Protein AF-A0AAW3RJI6-F1 (afdb_monomer)

Foldseek 3Di:
DDPDPQPWDAPVPDPPPPAGTWHWDDDPPDTDIDGPVRVVVVVVVCCVVVVDPDDDPVVVVVVVVVD

Mean predicted aligned error: 9.04 Å

pLDDT: mean 80.57, std 17.97, range [39.12, 98.25]

Radius of gyration: 14.63 Å; Cα contacts (8 Å, |Δi|>4): 53; chains: 1; bounding box: 36×34×36 Å

Solvent-accessible surface area (backbone atoms only — not comparable to full-atom values): 4351 Å² total; per-residue (Å²): 132,90,82,79,82,73,74,69,54,78,36,82,84,50,100,78,52,91,52,66,38,42,46,72,45,72,64,98,88,51,77,52,70,45,43,49,71,57,56,52,50,53,48,56,49,33,33,75,74,61,79,39,74,85,71,60,67,68,58,53,52,55,50,64,72,73,106

Organism: Lactiplantibacillus plantarum (NCB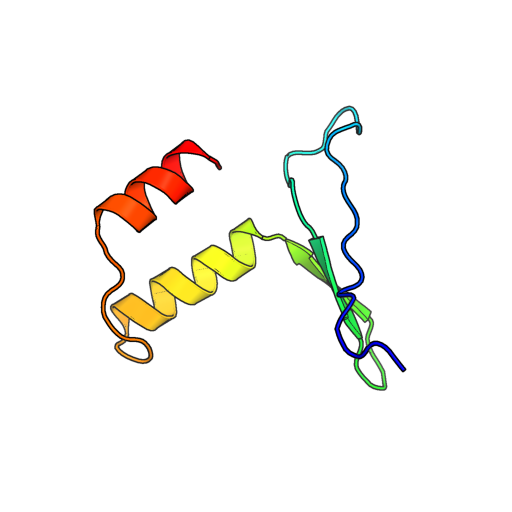I:txid1590)

Structure (mmCIF, N/CA/C/O backbone):
data_AF-A0AAW3RJI6-F1
#
_entry.id   AF-A0AAW3RJI6-F1
#
loop_
_atom_site.group_PDB
_atom_site.id
_atom_site.type_symbol
_atom_site.label_atom_id
_atom_site.label_alt_id
_atom_site.label_comp_id
_atom_site.label_asym_id
_atom_site.label_entity_id
_atom_site.label_seq_id
_atom_site.pdbx_PDB_ins_code
_atom_site.Cartn_x
_atom_site.Cartn_y
_atom_site.Cartn_z
_atom_site.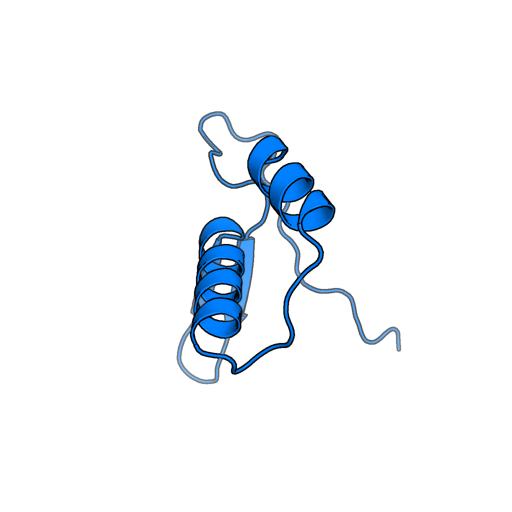occupancy
_atom_site.B_iso_or_equiv
_atom_site.auth_seq_id
_atom_site.auth_comp_id
_atom_site.auth_asym_id
_atom_site.auth_atom_id
_atom_site.pdbx_PDB_model_num
ATOM 1 N N . MET A 1 1 ? -1.387 -25.606 -14.712 1.00 39.12 1 MET A N 1
ATOM 2 C CA . MET A 1 1 ? -0.434 -24.478 -14.688 1.00 39.12 1 MET A CA 1
ATOM 3 C C . MET A 1 1 ? -0.836 -23.603 -13.514 1.00 39.12 1 MET A C 1
ATOM 5 O O . MET A 1 1 ? -1.900 -22.998 -13.582 1.00 39.12 1 MET A O 1
ATOM 9 N N . GLU A 1 2 ? -0.097 -23.655 -12.403 1.00 44.59 2 GLU A N 1
ATOM 10 C CA . GLU A 1 2 ? -0.362 -22.822 -11.219 1.00 44.59 2 GLU A CA 1
ATOM 11 C C . GLU A 1 2 ? -0.160 -21.348 -11.592 1.00 44.59 2 GLU A C 1
ATOM 13 O O . GLU A 1 2 ? 0.965 -20.878 -11.737 1.00 44.59 2 GLU A O 1
ATOM 18 N N . HIS A 1 3 ? -1.259 -20.630 -11.812 1.00 45.47 3 HIS A N 1
ATOM 19 C CA . HIS A 1 3 ? -1.248 -19.180 -11.959 1.00 45.47 3 HIS A CA 1
ATOM 20 C C . HIS A 1 3 ? -1.264 -18.588 -10.549 1.00 45.47 3 HIS A C 1
ATOM 22 O O . HIS A 1 3 ? -2.233 -18.807 -9.825 1.00 45.47 3 HIS A O 1
ATOM 28 N N . GLY A 1 4 ? -0.216 -17.858 -10.152 1.00 49.28 4 GLY A N 1
ATOM 29 C CA . GLY A 1 4 ? -0.292 -17.027 -8.942 1.00 49.28 4 GLY A CA 1
ATOM 30 C C . GLY A 1 4 ? 0.922 -16.972 -8.018 1.00 49.28 4 GLY A C 1
ATOM 31 O O . GLY A 1 4 ? 0.789 -16.437 -6.922 1.00 49.28 4 GLY A O 1
ATOM 32 N N . LYS A 1 5 ? 2.106 -17.469 -8.399 1.00 46.59 5 LYS A N 1
ATOM 33 C CA . LYS A 1 5 ? 3.315 -17.146 -7.625 1.00 46.59 5 LYS A CA 1
ATOM 34 C C . LYS A 1 5 ? 3.806 -15.751 -8.000 1.00 46.59 5 LYS A C 1
ATOM 36 O O . LYS A 1 5 ? 4.511 -15.584 -8.992 1.00 46.59 5 LYS A O 1
ATOM 41 N N . TRP A 1 6 ? 3.413 -14.758 -7.206 1.00 60.69 6 TRP A N 1
ATOM 42 C CA . TRP A 1 6 ? 4.078 -13.458 -7.181 1.00 60.69 6 TRP A CA 1
ATOM 43 C C . TRP A 1 6 ? 5.578 -13.686 -6.963 1.00 60.69 6 TRP A C 1
ATOM 45 O O . TRP A 1 6 ? 5.960 -14.464 -6.085 1.00 60.69 6 TRP A O 1
ATOM 55 N N . GLN A 1 7 ? 6.421 -13.060 -7.787 1.00 56.59 7 GLN A N 1
ATOM 56 C CA . GLN A 1 7 ? 7.866 -13.063 -7.567 1.00 56.59 7 GLN A CA 1
ATOM 57 C C . GLN A 1 7 ? 8.143 -12.169 -6.358 1.00 56.59 7 GLN A C 1
ATOM 59 O O . GLN A 1 7 ? 8.247 -10.953 -6.478 1.00 56.59 7 GLN A O 1
ATOM 64 N N . ILE A 1 8 ? 8.140 -12.794 -5.186 1.00 57.84 8 ILE A N 1
ATOM 65 C CA . ILE A 1 8 ? 8.418 -12.170 -3.900 1.00 57.84 8 ILE A CA 1
ATOM 66 C C . ILE A 1 8 ? 9.881 -12.449 -3.582 1.00 57.84 8 ILE A C 1
ATOM 68 O O . ILE A 1 8 ? 10.277 -13.611 -3.466 1.00 57.84 8 ILE A O 1
ATOM 72 N N . GLU A 1 9 ? 10.673 -11.391 -3.453 1.00 61.00 9 GLU A N 1
ATOM 73 C CA . GLU A 1 9 ? 12.022 -11.488 -2.906 1.00 61.00 9 GLU A CA 1
ATOM 74 C C . GLU A 1 9 ? 11.972 -11.155 -1.411 1.00 61.00 9 GLU A C 1
ATOM 76 O O . GLU A 1 9 ? 11.625 -10.037 -1.026 1.00 61.00 9 GLU A O 1
ATOM 81 N N . ASP A 1 10 ? 12.280 -12.151 -0.578 1.00 56.44 10 ASP A N 1
ATOM 82 C CA . ASP A 1 10 ? 12.410 -12.009 0.873 1.00 56.44 10 ASP A CA 1
ATOM 83 C C . ASP A 1 10 ? 13.847 -11.591 1.203 1.00 56.44 10 ASP A C 1
ATOM 85 O O . ASP A 1 10 ? 14.800 -12.340 0.974 1.00 56.44 10 ASP A O 1
ATOM 89 N N . HIS A 1 11 ? 13.991 -10.376 1.731 1.00 57.03 11 HIS A N 1
ATOM 90 C CA . HIS A 1 11 ? 15.277 -9.774 2.084 1.00 57.03 11 HIS A CA 1
ATOM 91 C C . HIS A 1 11 ? 15.502 -9.695 3.604 1.00 57.03 11 HIS A C 1
ATOM 93 O O . HIS A 1 11 ? 16.391 -8.980 4.059 1.00 57.03 11 HIS A O 1
ATOM 99 N N . THR A 1 12 ? 14.767 -10.467 4.417 1.00 56.03 12 THR A N 1
ATOM 100 C CA . THR A 1 12 ? 14.870 -10.459 5.897 1.00 56.03 12 THR A CA 1
ATOM 101 C C . THR A 1 12 ? 16.251 -10.823 6.465 1.00 56.03 12 THR A C 1
ATOM 103 O O . THR A 1 12 ? 16.473 -10.683 7.666 1.00 56.03 12 THR A O 1
ATOM 106 N N . GLN A 1 13 ? 17.194 -11.277 5.632 1.00 54.97 13 GLN A N 1
ATOM 107 C CA . GLN A 1 13 ? 18.538 -11.711 6.038 1.00 54.97 13 GLN A CA 1
ATOM 108 C C . GLN A 1 13 ? 19.675 -10.779 5.571 1.00 54.97 13 GLN A C 1
ATOM 110 O O . GLN A 1 13 ? 20.848 -11.092 5.784 1.00 54.97 13 GLN A O 1
ATOM 115 N N . GLY A 1 14 ? 19.368 -9.644 4.930 1.00 51.44 14 GLY A N 1
ATOM 116 C CA . GLY A 1 14 ? 20.374 -8.655 4.533 1.00 51.44 14 GLY A CA 1
ATOM 117 C C . GLY A 1 14 ? 20.674 -7.655 5.654 1.00 51.44 14 GLY A C 1
ATOM 118 O O . GLY A 1 14 ? 19.772 -7.126 6.297 1.00 51.44 14 GLY A O 1
ATOM 119 N N . SER A 1 15 ? 21.956 -7.364 5.885 1.00 48.50 15 SER A N 1
ATOM 120 C CA . SER A 1 15 ? 22.457 -6.568 7.019 1.00 48.50 15 SER A CA 1
ATOM 121 C C . SER A 1 15 ? 22.088 -5.069 7.014 1.00 48.50 15 SER A C 1
ATOM 123 O O . SER A 1 15 ? 22.641 -4.318 7.812 1.00 48.50 15 SER A O 1
ATOM 125 N N . ASP A 1 16 ? 21.186 -4.623 6.133 1.00 50.59 16 ASP A N 1
ATOM 126 C CA . ASP A 1 16 ? 20.654 -3.245 6.074 1.00 50.59 16 ASP A CA 1
ATOM 127 C C . ASP A 1 16 ? 19.213 -3.197 5.502 1.00 50.59 16 ASP A C 1
ATOM 129 O O . ASP A 1 16 ? 18.770 -2.202 4.924 1.00 50.59 16 ASP A O 1
ATOM 133 N N . CYS A 1 17 ? 18.460 -4.298 5.602 1.00 54.66 17 CYS A N 1
ATOM 134 C CA . CYS A 1 17 ? 17.159 -4.422 4.943 1.00 54.66 17 C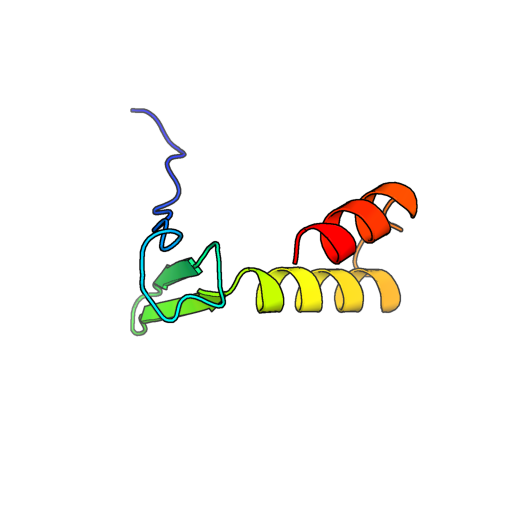YS A CA 1
ATOM 135 C C . CYS A 1 17 ? 16.032 -3.834 5.802 1.00 54.66 17 CYS A C 1
ATOM 137 O O . CYS A 1 17 ? 15.377 -4.532 6.567 1.00 54.66 17 CYS A O 1
ATOM 139 N N . ARG A 1 18 ? 15.792 -2.526 5.652 1.00 61.44 18 ARG A N 1
ATOM 140 C CA . ARG A 1 18 ? 14.640 -1.815 6.249 1.00 61.44 18 ARG A CA 1
ATOM 141 C C . ARG A 1 18 ? 13.293 -2.161 5.601 1.00 61.44 18 ARG A C 1
ATOM 143 O O . ARG A 1 18 ? 12.265 -1.692 6.064 1.00 61.44 18 ARG A O 1
ATOM 150 N N . GLU A 1 19 ? 13.298 -2.951 4.532 1.00 69.56 19 GLU A N 1
ATOM 151 C CA . GLU A 1 19 ? 12.113 -3.305 3.751 1.00 69.56 19 GLU A CA 1
ATOM 152 C C . GLU A 1 19 ? 11.990 -4.830 3.673 1.00 69.56 19 GLU A C 1
ATOM 154 O O . GLU A 1 19 ? 12.870 -5.510 3.145 1.00 69.56 19 GLU A O 1
ATOM 159 N N . VAL A 1 20 ? 10.897 -5.361 4.227 1.00 72.69 20 VAL A N 1
ATOM 160 C CA . VAL A 1 20 ? 10.651 -6.810 4.382 1.00 72.69 20 VAL A CA 1
ATOM 161 C C . VAL A 1 20 ? 10.188 -7.454 3.074 1.00 72.69 20 VAL A C 1
ATOM 163 O O . VAL A 1 20 ? 10.390 -8.647 2.858 1.00 72.69 20 VAL A O 1
ATOM 166 N N . LEU A 1 21 ? 9.557 -6.671 2.196 1.00 82.50 21 LEU A N 1
ATOM 167 C CA . LEU A 1 21 ? 8.951 -7.16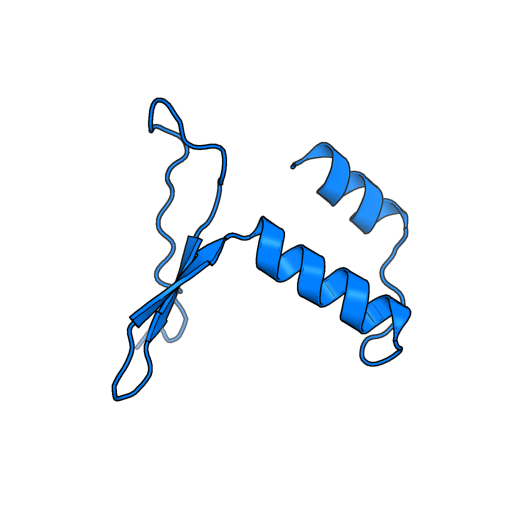1 0.967 1.00 82.50 21 LEU A CA 1
ATOM 168 C C . LEU A 1 21 ? 9.083 -6.128 -0.154 1.00 82.50 21 LEU A C 1
ATOM 170 O O . LEU A 1 21 ? 8.677 -4.974 -0.001 1.00 82.50 21 LEU A O 1
ATOM 174 N N . LEU A 1 22 ? 9.609 -6.573 -1.296 1.00 88.75 22 LEU A N 1
ATOM 175 C CA . LEU A 1 22 ? 9.711 -5.795 -2.528 1.00 88.75 22 LEU A CA 1
ATOM 176 C C . LEU A 1 22 ? 8.840 -6.431 -3.616 1.00 88.75 22 LEU A C 1
ATOM 178 O O . LEU A 1 22 ? 8.969 -7.616 -3.924 1.00 88.75 22 LEU A O 1
ATOM 182 N N . PHE A 1 23 ? 7.966 -5.626 -4.217 1.00 86.69 23 PHE A N 1
ATOM 183 C CA . PHE A 1 23 ? 7.142 -6.015 -5.355 1.00 86.69 23 PHE A CA 1
ATOM 184 C C . PHE A 1 23 ? 7.853 -5.629 -6.644 1.00 86.69 23 PHE A C 1
ATOM 186 O O . PHE A 1 23 ? 7.964 -4.444 -6.959 1.00 86.69 23 PHE A O 1
ATOM 193 N N . ARG A 1 24 ? 8.319 -6.622 -7.399 1.00 89.38 24 ARG A N 1
ATOM 194 C CA . ARG A 1 24 ? 8.914 -6.397 -8.716 1.00 89.38 24 ARG A CA 1
ATOM 195 C C . ARG A 1 24 ? 7.817 -6.118 -9.744 1.00 89.38 24 ARG A C 1
ATOM 197 O O . ARG A 1 24 ? 6.925 -6.942 -9.945 1.00 89.38 24 ARG A O 1
ATOM 204 N N . MET A 1 25 ? 7.904 -4.967 -10.398 1.00 88.62 25 MET A N 1
ATOM 205 C CA . MET A 1 25 ? 6.971 -4.489 -11.413 1.00 88.62 25 MET A CA 1
ATOM 206 C C . MET A 1 25 ? 7.717 -4.349 -12.739 1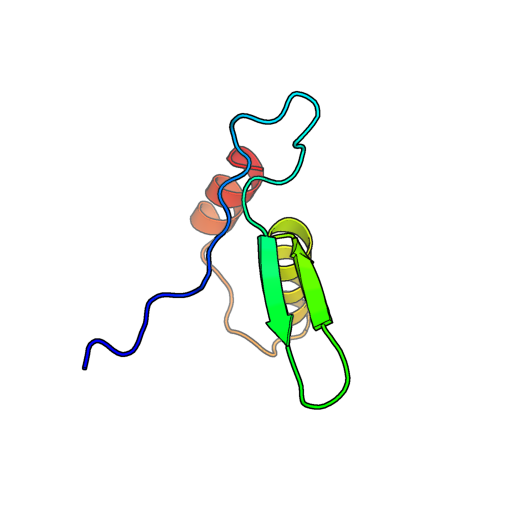.00 88.62 25 MET A C 1
ATOM 208 O O . MET A 1 25 ? 8.769 -3.716 -12.806 1.00 88.62 25 MET A O 1
ATOM 212 N N . VAL A 1 26 ? 7.181 -4.958 -13.793 1.00 87.81 26 VAL A N 1
ATOM 213 C CA . VAL A 1 26 ? 7.779 -4.940 -15.132 1.00 87.81 26 VAL A CA 1
ATOM 214 C C . VAL A 1 26 ? 6.682 -4.622 -16.140 1.00 87.81 26 VAL A C 1
ATOM 216 O O . VAL A 1 26 ? 5.662 -5.316 -16.172 1.00 87.81 26 VAL A O 1
ATOM 219 N N . ASP A 1 27 ? 6.880 -3.574 -16.937 1.00 85.31 27 ASP A N 1
ATOM 220 C CA . ASP A 1 27 ? 6.093 -3.310 -18.143 1.00 85.31 27 ASP A CA 1
ATOM 221 C C . ASP A 1 27 ? 6.918 -3.629 -19.408 1.00 85.31 27 ASP A C 1
ATOM 223 O O . ASP A 1 27 ? 7.888 -4.382 -19.340 1.00 85.31 27 ASP A O 1
ATOM 227 N N . GLN A 1 28 ? 6.499 -3.162 -20.589 1.00 85.44 28 GLN A N 1
ATOM 228 C CA . GLN A 1 28 ? 7.210 -3.479 -21.836 1.00 85.44 28 GLN A CA 1
ATOM 229 C C . GLN A 1 28 ? 8.605 -2.838 -21.919 1.00 85.44 28 GLN A C 1
ATOM 231 O O . GLN A 1 28 ? 9.479 -3.405 -22.572 1.00 85.44 28 GLN A O 1
ATOM 236 N N . ASP A 1 29 ? 8.815 -1.702 -21.250 1.00 85.88 29 ASP A N 1
ATOM 237 C CA . ASP A 1 29 ? 9.992 -0.844 -21.420 1.00 85.88 29 ASP A CA 1
ATOM 238 C C . ASP A 1 29 ? 10.736 -0.563 -20.100 1.00 85.88 29 ASP A C 1
ATOM 240 O O . ASP A 1 29 ? 11.891 -0.132 -20.121 1.00 85.88 29 ASP A O 1
ATOM 244 N N . HIS A 1 30 ? 10.111 -0.818 -18.947 1.00 85.69 30 HIS A N 1
ATOM 245 C CA . HIS A 1 30 ? 10.647 -0.481 -17.633 1.00 85.69 30 HIS A CA 1
ATOM 246 C C . HIS A 1 30 ? 10.490 -1.609 -16.619 1.00 85.69 30 HIS A C 1
ATOM 248 O O . HIS A 1 30 ? 9.481 -2.312 -16.551 1.00 85.69 30 HIS A O 1
ATOM 254 N N . GLU A 1 31 ? 11.490 -1.699 -15.750 1.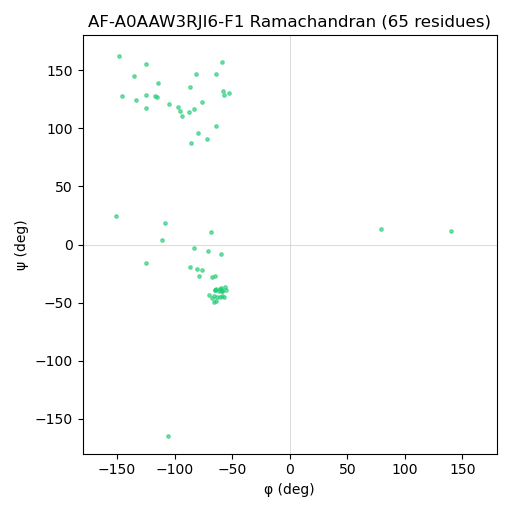00 90.00 31 GLU A N 1
ATOM 255 C CA . GLU A 1 31 ? 11.488 -2.543 -14.568 1.00 90.00 31 GLU A CA 1
ATOM 256 C C . GLU A 1 31 ? 11.783 -1.680 -13.340 1.00 90.00 31 GLU A C 1
ATOM 258 O O . GLU A 1 31 ? 12.761 -0.929 -13.311 1.00 90.00 31 GLU A O 1
ATOM 263 N N . PHE A 1 32 ? 10.938 -1.793 -12.319 1.00 87.25 32 PHE A N 1
ATOM 264 C CA . PHE A 1 32 ? 11.151 -1.153 -11.026 1.00 87.25 32 PHE A CA 1
ATOM 265 C C . PHE A 1 32 ? 10.567 -2.000 -9.897 1.00 87.25 32 PHE A C 1
ATOM 267 O O . PHE A 1 32 ? 9.722 -2.865 -10.116 1.00 87.25 32 PHE A O 1
ATOM 274 N N . SER A 1 33 ? 10.998 -1.731 -8.668 1.00 88.75 33 SER A N 1
ATOM 275 C CA . SER A 1 33 ? 10.471 -2.398 -7.478 1.00 88.75 33 SER A CA 1
ATOM 276 C C . SER A 1 33 ? 9.747 -1.404 -6.583 1.00 88.75 33 SER A C 1
ATOM 278 O O . SER A 1 33 ? 10.218 -0.285 -6.378 1.00 88.75 33 SER A O 1
ATOM 280 N N . LEU A 1 34 ? 8.612 -1.823 -6.029 1.00 90.56 34 LEU A N 1
ATOM 281 C CA . LEU A 1 34 ? 7.881 -1.077 -5.012 1.00 90.56 34 LEU A CA 1
ATOM 282 C C . LEU A 1 34 ? 8.090 -1.733 -3.646 1.00 90.56 34 LEU A C 1
ATOM 284 O O . LEU A 1 34 ? 7.735 -2.901 -3.481 1.00 90.56 34 LEU A O 1
ATOM 288 N N . PRO A 1 35 ? 8.632 -1.011 -2.656 1.00 89.81 35 PRO A N 1
ATOM 289 C CA . PRO A 1 35 ? 8.621 -1.471 -1.276 1.00 89.81 35 PRO A CA 1
ATOM 290 C C . PRO A 1 35 ? 7.198 -1.579 -0.732 1.00 89.81 35 PRO A C 1
ATOM 292 O O . PRO A 1 35 ? 6.322 -0.785 -1.090 1.00 89.81 35 PRO A O 1
ATOM 295 N N . LEU A 1 36 ? 6.961 -2.545 0.157 1.00 89.44 36 LEU A N 1
ATOM 296 C CA . LEU A 1 36 ? 5.664 -2.712 0.814 1.00 89.44 36 LEU A CA 1
ATOM 297 C C . LEU A 1 36 ? 5.226 -1.444 1.553 1.00 89.44 36 LEU A C 1
ATOM 299 O O . LEU A 1 36 ? 4.048 -1.094 1.491 1.00 89.44 36 LEU A O 1
ATOM 303 N N . SER A 1 37 ? 6.159 -0.713 2.167 1.00 90.00 37 SER A N 1
ATOM 304 C CA . SER A 1 37 ? 5.877 0.577 2.807 1.00 90.00 37 SER A CA 1
ATOM 305 C C . SER A 1 37 ? 5.215 1.577 1.846 1.00 90.00 37 SER A C 1
ATOM 307 O O . SER A 1 37 ? 4.273 2.280 2.216 1.00 90.00 37 SER A O 1
ATOM 309 N N . VAL A 1 38 ? 5.639 1.609 0.579 1.00 92.31 38 VAL A N 1
ATOM 310 C CA . VAL A 1 38 ? 5.048 2.464 -0.461 1.00 92.31 38 VAL A CA 1
ATOM 311 C C . VAL A 1 38 ? 3.650 1.980 -0.835 1.00 92.31 38 VAL A C 1
ATOM 313 O O . VAL A 1 38 ? 2.732 2.791 -0.939 1.00 92.31 38 VAL A O 1
ATOM 316 N N . VAL A 1 39 ? 3.460 0.667 -0.988 1.00 93.50 39 VAL A N 1
ATOM 317 C CA . VAL A 1 39 ? 2.149 0.081 -1.313 1.00 93.50 39 VAL A CA 1
ATOM 318 C C . VAL A 1 39 ? 1.123 0.391 -0.223 1.00 93.50 39 VAL A C 1
ATOM 320 O O . VAL A 1 39 ? 0.007 0.817 -0.529 1.00 93.50 39 VAL A O 1
ATOM 323 N N . LEU A 1 40 ? 1.503 0.231 1.045 1.00 93.69 40 LEU A N 1
ATOM 324 C CA . LEU A 1 40 ? 0.628 0.549 2.168 1.00 93.69 40 LEU A CA 1
ATOM 325 C C . LEU A 1 40 ? 0.322 2.057 2.229 1.00 93.69 40 LEU A C 1
ATOM 327 O O . LEU A 1 40 ? -0.835 2.431 2.408 1.00 93.69 40 LEU A O 1
ATOM 331 N N . ASN A 1 41 ? 1.305 2.923 1.951 1.00 93.88 41 ASN A N 1
ATOM 332 C CA . ASN A 1 41 ? 1.087 4.370 1.811 1.00 93.88 41 ASN A CA 1
ATOM 333 C C . ASN A 1 41 ? 0.062 4.726 0.742 1.00 93.88 41 ASN A C 1
ATOM 335 O O . ASN A 1 41 ? -0.848 5.521 0.997 1.00 93.88 41 ASN A O 1
ATOM 339 N N . CYS A 1 42 ? 0.148 4.104 -0.430 1.00 96.44 42 CYS A N 1
ATOM 340 C CA . CYS A 1 42 ? -0.869 4.272 -1.459 1.00 96.44 42 CYS A CA 1
ATOM 341 C C . CYS A 1 42 ? -2.256 3.824 -0.969 1.00 96.44 42 CYS A C 1
ATOM 343 O O . CYS A 1 42 ? -3.245 4.501 -1.251 1.00 96.44 42 CYS A O 1
ATOM 345 N N . LEU A 1 43 ? -2.337 2.727 -0.208 1.00 9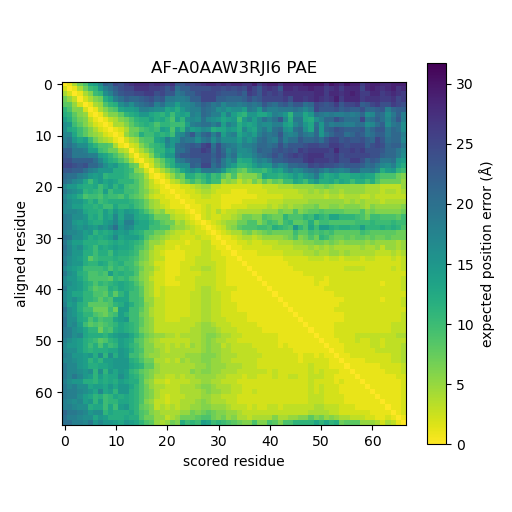6.12 43 LEU A N 1
ATOM 346 C CA . LEU A 1 43 ? -3.595 2.231 0.348 1.00 96.12 43 LEU A CA 1
ATOM 347 C C . LEU A 1 43 ? -4.205 3.196 1.380 1.00 96.12 43 LEU A C 1
ATOM 349 O O . LEU A 1 43 ? -5.400 3.481 1.292 1.00 96.12 43 LEU A O 1
ATOM 353 N N . TRP A 1 44 ? -3.412 3.749 2.307 1.00 95.00 44 TRP A N 1
ATOM 354 C CA . TRP A 1 44 ? -3.894 4.747 3.277 1.00 95.00 44 TRP A CA 1
ATOM 355 C C . TRP A 1 44 ? -4.416 6.013 2.587 1.00 95.00 44 TRP A C 1
ATOM 357 O O . TRP A 1 44 ? -5.453 6.552 2.978 1.00 95.00 44 TRP A O 1
ATOM 367 N N . ILE A 1 45 ? -3.741 6.472 1.526 1.00 97.19 45 ILE A N 1
ATOM 368 C CA . ILE A 1 45 ? -4.214 7.602 0.711 1.00 97.19 45 ILE A CA 1
ATOM 369 C C . ILE A 1 45 ? -5.539 7.245 0.031 1.00 97.19 45 ILE A C 1
ATOM 371 O O . ILE A 1 45 ? -6.494 8.012 0.119 1.00 97.19 45 ILE A O 1
ATOM 375 N N . ALA A 1 46 ? -5.628 6.079 -0.611 1.00 98.12 46 ALA A N 1
ATOM 376 C CA . ALA A 1 46 ? -6.846 5.650 -1.292 1.00 98.12 46 ALA A CA 1
ATOM 377 C C . ALA A 1 46 ? -8.044 5.542 -0.333 1.00 98.12 46 ALA A C 1
ATOM 379 O O . ALA A 1 46 ? -9.161 5.893 -0.714 1.00 98.12 46 ALA A O 1
ATOM 380 N N . GLU A 1 47 ? -7.821 5.089 0.905 1.00 97.25 47 GLU A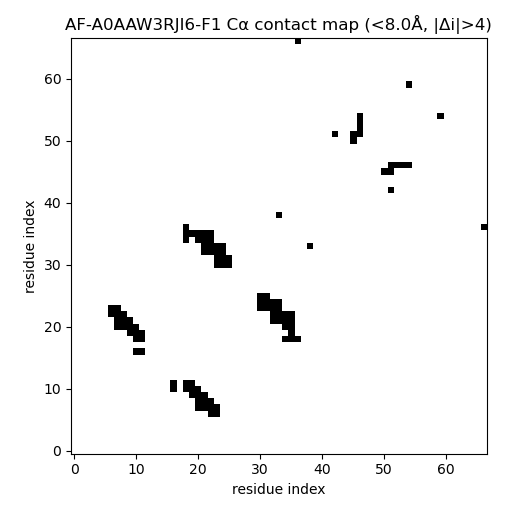 N 1
ATOM 381 C CA . GLU A 1 47 ? -8.858 5.044 1.940 1.00 97.25 47 GLU A CA 1
ATOM 382 C C . GLU A 1 47 ? -9.303 6.458 2.326 1.00 97.25 47 GLU A C 1
ATOM 384 O O . GLU A 1 47 ? -10.499 6.756 2.337 1.00 97.25 47 GLU A O 1
ATOM 389 N N . LYS A 1 48 ? -8.340 7.344 2.609 1.00 96.56 48 LYS A N 1
ATOM 390 C CA . LYS A 1 48 ? -8.597 8.735 2.999 1.00 96.56 48 LYS A CA 1
ATOM 391 C C . LYS A 1 48 ? -9.377 9.505 1.931 1.00 96.56 48 LYS A C 1
ATOM 393 O O . LYS A 1 48 ? -10.271 10.276 2.270 1.00 96.56 48 LYS A O 1
ATOM 398 N N . GLU A 1 49 ? -9.050 9.279 0.662 1.00 97.94 49 GLU A N 1
ATOM 399 C CA . GLU A 1 49 ? -9.693 9.916 -0.492 1.00 97.94 49 GLU A CA 1
ATOM 400 C C . GLU A 1 49 ? -10.998 9.207 -0.923 1.00 97.94 49 GLU A C 1
ATOM 402 O O . GLU A 1 49 ? -11.690 9.671 -1.827 1.00 97.94 49 GLU A O 1
ATOM 407 N N . GLY A 1 50 ? -11.367 8.094 -0.277 1.00 97.56 50 GLY A N 1
ATOM 408 C CA . GLY A 1 50 ? -12.629 7.386 -0.516 1.00 97.56 50 GLY A CA 1
ATOM 409 C C . GLY A 1 50 ? -12.657 6.489 -1.758 1.00 97.56 50 GLY A C 1
ATOM 410 O O . GLY A 1 50 ? -13.732 6.045 -2.160 1.00 97.56 50 GLY A O 1
ATOM 411 N N . TYR A 1 51 ? -11.500 6.195 -2.360 1.00 98.25 51 TYR A N 1
ATOM 412 C CA . TYR A 1 51 ? -11.384 5.244 -3.474 1.00 98.25 51 TYR A CA 1
ATOM 413 C C . TYR A 1 51 ? -11.469 3.784 -3.019 1.00 98.25 51 TYR A C 1
ATOM 415 O O . TYR A 1 51 ? -11.814 2.914 -3.820 1.00 98.25 51 TYR A O 1
ATOM 423 N N . VAL A 1 52 ? -11.181 3.507 -1.743 1.00 97.06 52 VAL A N 1
ATOM 424 C CA . VAL A 1 52 ? -11.433 2.204 -1.111 1.00 97.06 52 VAL A CA 1
ATOM 425 C C . VAL A 1 52 ? -12.298 2.366 0.144 1.00 97.06 52 VAL A C 1
ATOM 427 O O . VAL A 1 52 ? -12.315 3.442 0.746 1.00 97.06 52 VAL A O 1
ATOM 430 N N . PRO A 1 53 ? -13.034 1.318 0.561 1.00 97.19 53 PRO A N 1
ATOM 431 C CA . PRO A 1 53 ? -13.768 1.333 1.821 1.00 97.19 53 PRO A CA 1
ATOM 432 C C . PRO A 1 53 ? -12.849 1.569 3.019 1.00 97.19 53 PRO A C 1
ATOM 434 O O . PRO A 1 53 ? -11.666 1.232 2.979 1.00 97.19 53 PRO A O 1
ATOM 437 N N . LYS A 1 54 ? -13.428 2.064 4.119 1.00 96.50 54 LYS A N 1
ATOM 438 C CA . LYS A 1 54 ? -12.703 2.168 5.386 1.00 96.50 54 LYS A CA 1
ATOM 439 C C . LYS A 1 54 ? -12.175 0.806 5.819 1.00 96.50 54 LYS A C 1
ATOM 441 O O . LYS A 1 54 ? -12.927 -0.167 5.899 1.00 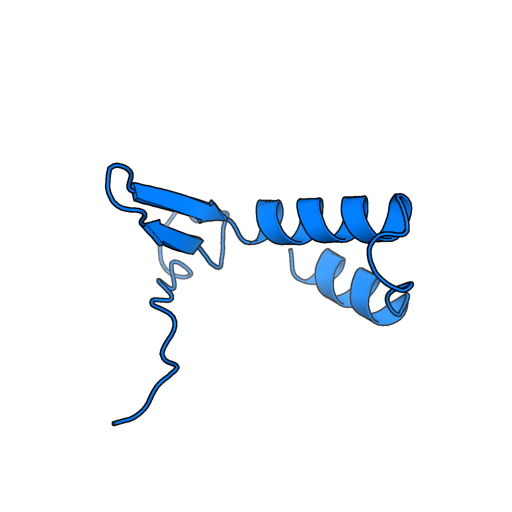96.50 54 LYS A O 1
ATOM 446 N N . LEU A 1 55 ? -10.889 0.773 6.124 1.00 94.75 55 LEU A N 1
ATOM 447 C CA . LEU A 1 55 ? -10.198 -0.398 6.627 1.00 94.75 55 LEU A CA 1
ATOM 448 C C . LEU A 1 55 ? -10.458 -0.523 8.136 1.00 94.75 55 LEU A C 1
ATOM 450 O O . LEU A 1 55 ? -10.587 0.498 8.819 1.00 94.75 55 LEU A O 1
ATOM 454 N N . PRO A 1 56 ? -10.539 -1.746 8.687 1.00 97.06 56 PRO A N 1
ATOM 455 C CA . PRO A 1 56 ? -10.696 -1.932 10.124 1.00 97.06 56 PRO A CA 1
ATOM 456 C C . PRO A 1 56 ? -9.551 -1.271 10.899 1.00 97.06 56 PRO A C 1
ATOM 458 O O . PRO A 1 56 ? -8.385 -1.504 10.593 1.00 97.06 56 PRO A O 1
ATOM 461 N N . GLU A 1 57 ? -9.871 -0.500 11.938 1.00 94.62 57 GLU A N 1
ATOM 462 C CA . GLU A 1 57 ? -8.857 0.216 12.730 1.00 94.62 57 GLU A CA 1
ATOM 463 C C . GLU A 1 57 ? -7.827 -0.731 13.355 1.00 94.62 57 GLU A C 1
ATOM 465 O O . GLU A 1 57 ? -6.632 -0.461 13.308 1.00 94.62 57 GLU A O 1
ATOM 470 N N . GLN A 1 58 ? -8.268 -1.894 13.850 1.00 96.00 58 GLN A N 1
ATOM 471 C CA . GLN A 1 58 ? -7.350 -2.896 14.394 1.00 96.00 58 GLN A CA 1
ATOM 472 C C . GLN A 1 58 ? -6.349 -3.387 13.343 1.00 96.00 58 GLN A C 1
ATOM 474 O O . GLN A 1 58 ? -5.178 -3.551 13.651 1.00 96.00 58 GLN A O 1
ATOM 479 N N . TRP A 1 59 ? -6.783 -3.556 12.091 1.00 95.00 59 TRP A N 1
ATOM 480 C CA . TRP A 1 59 ? -5.891 -3.986 11.017 1.00 95.00 59 TRP A CA 1
ATOM 481 C C . TRP A 1 59 ? -4.815 -2.936 10.723 1.00 95.00 59 TRP A C 1
ATOM 483 O O . TRP A 1 59 ? -3.660 -3.293 10.521 1.00 95.00 59 TRP A O 1
ATOM 493 N N . LYS A 1 60 ? -5.163 -1.643 10.750 1.00 92.12 60 LYS A N 1
ATOM 494 C CA . LYS A 1 60 ? -4.181 -0.560 10.580 1.00 92.12 60 LYS A CA 1
ATOM 495 C C . LYS A 1 60 ? -3.146 -0.565 11.703 1.00 92.12 60 LYS A C 1
ATOM 497 O O . LYS A 1 60 ? -1.960 -0.512 11.410 1.00 92.12 60 LYS A O 1
ATOM 502 N N . ILE A 1 61 ? -3.596 -0.707 12.953 1.00 92.88 61 ILE A N 1
ATOM 503 C CA . ILE A 1 61 ? -2.717 -0.814 14.128 1.00 92.88 61 ILE A CA 1
ATOM 504 C C . ILE A 1 61 ? -1.780 -2.020 13.998 1.00 92.88 61 ILE A C 1
ATOM 506 O O . ILE A 1 61 ? -0.589 -1.916 14.276 1.00 92.88 61 ILE A O 1
ATOM 510 N N . ASP A 1 62 ? -2.302 -3.171 13.578 1.00 94.25 62 ASP A N 1
ATOM 511 C CA . ASP A 1 62 ? -1.497 -4.382 13.415 1.00 94.25 62 ASP A CA 1
ATOM 512 C C . ASP A 1 62 ? -0.423 -4.197 12.328 1.00 94.25 62 ASP A C 1
ATOM 514 O O . ASP A 1 62 ? 0.707 -4.649 12.501 1.00 94.25 62 ASP A O 1
ATOM 518 N N . VAL A 1 63 ? -0.752 -3.494 11.238 1.00 90.88 63 VAL A N 1
ATOM 519 C CA . VAL A 1 63 ? 0.200 -3.148 10.172 1.00 90.88 63 VAL A CA 1
ATOM 520 C C . VAL A 1 63 ? 1.255 -2.153 10.663 1.00 90.88 63 VAL A C 1
ATOM 522 O O . VAL A 1 63 ? 2.435 -2.394 10.445 1.00 90.88 63 VAL A O 1
ATOM 525 N N . GLU A 1 64 ? 0.872 -1.085 11.364 1.00 87.19 64 GLU A N 1
ATOM 526 C CA . GLU A 1 64 ? 1.809 -0.094 11.930 1.00 87.19 64 GLU A CA 1
ATOM 527 C C . GLU A 1 64 ? 2.733 -0.680 13.010 1.00 87.19 64 GLU A C 1
ATOM 529 O O . GLU A 1 64 ? 3.836 -0.196 13.220 1.00 87.19 64 GLU A O 1
ATOM 534 N N . ASN A 1 65 ? 2.306 -1.726 13.720 1.00 87.31 65 ASN A N 1
ATOM 535 C CA . ASN A 1 65 ? 3.174 -2.417 14.677 1.00 87.31 65 ASN A CA 1
ATOM 536 C C . ASN A 1 65 ? 4.131 -3.409 14.003 1.00 87.31 65 ASN A C 1
ATOM 538 O O . ASN A 1 65 ? 5.125 -3.813 14.609 1.00 87.31 65 ASN A O 1
ATOM 542 N N . ALA A 1 66 ? 3.808 -3.851 12.786 1.00 82.88 66 ALA A N 1
ATOM 543 C CA . ALA A 1 66 ? 4.626 -4.785 12.026 1.00 82.88 66 ALA A CA 1
ATOM 544 C C . ALA A 1 66 ? 5.722 -4.094 11.192 1.00 82.88 66 ALA A C 1
ATOM 546 O O . ALA A 1 66 ? 6.674 -4.778 10.809 1.00 82.88 66 ALA A O 1
ATOM 547 N N . TYR A 1 67 ? 5.599 -2.784 10.920 1.00 72.19 67 TYR A N 1
ATOM 548 C CA . TYR A 1 67 ? 6.464 -1.998 10.024 1.00 72.19 67 TYR A CA 1
ATOM 549 C C . TYR A 1 67 ? 6.734 -0.595 10.569 1.00 72.19 67 TYR A C 1
ATOM 551 O O . TYR A 1 67 ? 7.908 -0.164 10.509 1.00 72.19 67 TYR A O 1
#

Nearest PDB structures (foldseek):
  5l6m-assembly2_L-2  TM=4.733E-01  e=9.349E+00  Caulobacter vibrioides CB15

Secondary structure (DSSP, 8-state):
-------EEE-TTSTT---SEEEEEE-SS-EEEEEHHHHHHHHHHHHHTTSSPPPPHHHHHHHHHH-

Sequence (67 aa):
MEHGKWQIEDHTQGSDCREVLLFRMVDQDHEFSLPLSVVLNCLWIAEKEGYVPKLPEQWKIDVENAY